Protein AF-A0A849F138-F1 (afdb_monomer_lite)

Sequence (57 aa):
MTTNRTFTMLKPDAVENGHIGAILEKITSAGFKIVAMKYTQLSRRDAEKFYEIHIER

Secondary structure (DSSP, 8-state):
-----------HHHHHTT-HHHHHHHHHHTTPPP------PPPHHHHHHHHGGGTT-

Foldseek 3Di:
DPPDDDDDDDDPVCVVVVVVVVVVCVCVVVVDDDPDDDDDDDDPVRVCVVCVVVPVD

pLDDT: mean 91.69, std 11.38, range [50.47, 98.5]

Radius of gyration: 13.96 Å; chains: 1; bounding box: 25×32×34 Å

Structure (mmCIF, N/CA/C/O backbone):
data_AF-A0A849F138-F1
#
_entry.id   AF-A0A849F138-F1
#
loop_
_atom_site.group_PDB
_atom_site.id
_atom_site.type_symbol
_atom_site.label_atom_id
_atom_site.label_alt_id
_atom_site.label_comp_id
_atom_site.label_asym_id
_atom_site.label_entity_id
_atom_site.label_seq_id
_atom_site.pdbx_PDB_ins_code
_atom_site.Cartn_x
_atom_site.Cartn_y
_atom_site.Cartn_z
_atom_site.occupancy
_atom_site.B_iso_or_equiv
_atom_site.auth_seq_id
_atom_site.auth_comp_id
_atom_site.auth_asym_id
_atom_site.auth_atom_id
_atom_site.pdbx_PDB_model_num
ATOM 1 N N . MET A 1 1 ? -9.318 -14.642 20.501 1.00 50.47 1 MET A N 1
ATOM 2 C CA . MET A 1 1 ? -8.994 -13.378 19.802 1.00 50.47 1 MET A CA 1
ATOM 3 C C . MET A 1 1 ? -9.228 -13.605 18.327 1.00 50.47 1 MET A C 1
ATOM 5 O O . MET A 1 1 ? -8.782 -14.629 17.835 1.00 50.47 1 MET A O 1
ATOM 9 N N . THR A 1 2 ? -9.954 -12.731 17.641 1.00 56.03 2 THR A N 1
ATOM 10 C CA . THR A 1 2 ? -10.253 -12.893 16.212 1.00 56.03 2 THR A CA 1
ATOM 11 C C . THR A 1 2 ? -8.941 -12.854 15.413 1.00 56.03 2 THR A C 1
ATOM 13 O O . THR A 1 2 ? -8.248 -11.843 15.383 1.00 56.03 2 THR A O 1
ATOM 16 N N . THR A 1 3 ? -8.562 -14.004 14.854 1.00 69.00 3 THR A N 1
ATOM 17 C CA . THR A 1 3 ? -7.243 -14.357 14.287 1.00 69.00 3 THR A CA 1
ATOM 18 C C . THR A 1 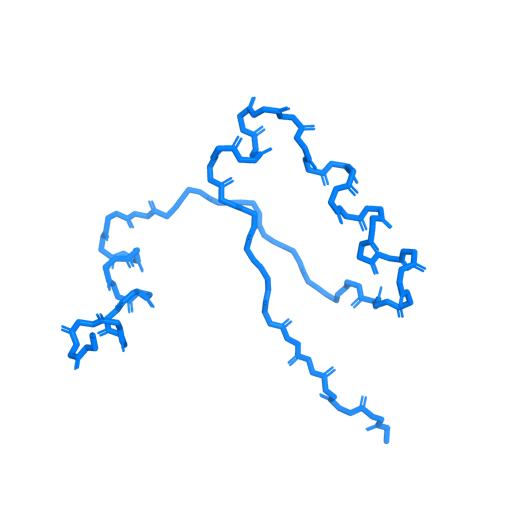3 ? -7.085 -14.022 12.804 1.00 69.00 3 THR A C 1
ATOM 20 O O . THR A 1 3 ? -6.043 -14.315 12.217 1.00 69.00 3 THR A O 1
ATOM 23 N N . ASN A 1 4 ? -8.099 -13.425 12.181 1.00 87.25 4 ASN A N 1
ATOM 24 C CA . ASN A 1 4 ? -8.130 -13.247 10.736 1.00 87.25 4 ASN A CA 1
ATOM 25 C C . ASN A 1 4 ? -7.124 -12.180 10.305 1.00 87.25 4 ASN A C 1
ATOM 27 O O . ASN A 1 4 ? -7.226 -11.007 10.663 1.00 87.25 4 ASN A O 1
ATOM 31 N N . ARG A 1 5 ? -6.139 -12.616 9.523 1.00 93.50 5 ARG A N 1
ATOM 32 C CA . ARG A 1 5 ? -5.145 -11.771 8.871 1.00 93.50 5 ARG A CA 1
ATOM 33 C C . ARG A 1 5 ? -5.258 -11.996 7.379 1.00 93.50 5 ARG A C 1
ATOM 35 O O . ARG A 1 5 ? -5.434 -13.126 6.937 1.00 93.50 5 ARG A O 1
ATOM 42 N N . THR A 1 6 ? -5.118 -10.921 6.624 1.00 94.69 6 THR A N 1
ATOM 43 C CA . THR A 1 6 ? -4.990 -10.994 5.175 1.00 94.69 6 THR A CA 1
ATOM 44 C C . THR A 1 6 ? -3.681 -10.359 4.750 1.00 94.69 6 THR A C 1
ATOM 46 O O . THR A 1 6 ? -3.138 -9.490 5.437 1.00 94.69 6 THR A O 1
ATOM 49 N N . PHE A 1 7 ? -3.181 -10.808 3.610 1.00 94.69 7 PHE A N 1
ATOM 50 C CA . PHE A 1 7 ? -2.092 -10.164 2.903 1.00 94.69 7 PHE A CA 1
ATOM 51 C C . PHE A 1 7 ? -2.668 -9.130 1.929 1.00 94.69 7 PHE A C 1
ATOM 53 O O . PHE A 1 7 ? -3.719 -9.354 1.328 1.00 94.69 7 PHE A O 1
ATOM 60 N N . THR A 1 8 ? -1.990 -7.995 1.783 1.00 95.38 8 THR A N 1
ATOM 61 C CA . THR A 1 8 ? -2.277 -6.999 0.748 1.00 95.38 8 THR A CA 1
ATOM 62 C C . THR A 1 8 ? -0.962 -6.521 0.146 1.00 95.38 8 THR A C 1
ATOM 64 O O . THR A 1 8 ? 0.048 -6.431 0.847 1.00 95.38 8 THR A O 1
ATOM 67 N N . MET A 1 9 ? -0.974 -6.232 -1.151 1.00 96.12 9 MET A N 1
ATOM 68 C CA . MET A 1 9 ? 0.176 -5.732 -1.896 1.00 96.12 9 MET A CA 1
ATOM 69 C C . MET A 1 9 ? -0.245 -4.485 -2.663 1.00 96.12 9 MET A C 1
ATOM 71 O O . MET A 1 9 ? -1.192 -4.523 -3.446 1.00 96.12 9 MET A O 1
ATOM 75 N N . LEU A 1 10 ? 0.487 -3.392 -2.460 1.00 97.25 10 LEU A N 1
ATOM 76 C CA . LEU A 1 10 ? 0.420 -2.234 -3.342 1.00 97.25 10 LEU A CA 1
ATOM 77 C C . LEU A 1 10 ? 1.330 -2.532 -4.535 1.00 97.25 10 LEU A C 1
ATOM 79 O O . LEU A 1 10 ? 2.531 -2.737 -4.360 1.00 97.25 10 LEU A O 1
ATOM 83 N N . LYS A 1 11 ? 0.738 -2.632 -5.726 1.00 96.00 11 LYS A N 1
ATOM 84 C CA . LYS A 1 11 ? 1.458 -2.917 -6.971 1.00 96.00 11 LYS A CA 1
ATOM 85 C C . LYS A 1 11 ? 2.312 -1.709 -7.415 1.00 96.00 11 LYS A C 1
ATOM 87 O O . LYS A 1 11 ? 2.056 -0.599 -6.939 1.00 96.00 11 LYS A O 1
ATOM 92 N N . PRO A 1 12 ? 3.318 -1.909 -8.295 1.00 96.69 12 PRO A N 1
ATOM 93 C CA . PRO A 1 12 ? 4.235 -0.843 -8.714 1.00 96.69 12 PRO A CA 1
ATOM 94 C C . PRO A 1 12 ? 3.531 0.413 -9.237 1.00 96.69 12 PRO A C 1
ATOM 96 O O . PRO A 1 12 ? 3.900 1.517 -8.859 1.00 96.69 12 PRO A O 1
ATOM 99 N N . ASP A 1 13 ? 2.447 0.252 -9.993 1.00 97.88 13 ASP A N 1
ATOM 100 C CA . ASP A 1 13 ? 1.636 1.344 -10.534 1.00 97.88 13 ASP A CA 1
ATOM 101 C C . ASP A 1 13 ? 1.017 2.227 -9.438 1.00 97.88 13 ASP A C 1
ATOM 103 O O . ASP A 1 13 ? 1.041 3.452 -9.531 1.00 97.88 13 ASP A O 1
ATOM 107 N N . ALA A 1 14 ? 0.500 1.638 -8.357 1.00 97.88 14 ALA A N 1
ATOM 108 C CA . ALA A 1 14 ? -0.054 2.408 -7.243 1.00 97.88 14 ALA A CA 1
ATOM 109 C C . ALA A 1 14 ? 1.033 3.188 -6.484 1.00 97.88 14 ALA A C 1
ATOM 111 O O . ALA A 1 14 ? 0.771 4.259 -5.933 1.00 97.88 14 ALA A O 1
ATOM 112 N N . VAL A 1 15 ? 2.250 2.643 -6.443 1.00 97.31 15 VAL A N 1
ATOM 113 C CA . VAL A 1 15 ? 3.409 3.283 -5.817 1.00 97.31 15 VAL A CA 1
ATOM 114 C C . VAL A 1 15 ? 3.914 4.445 -6.670 1.00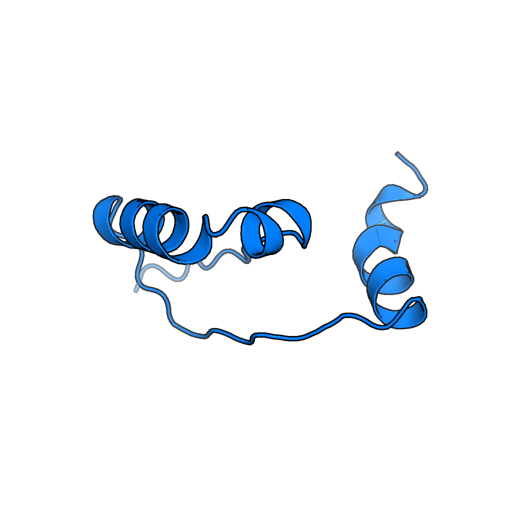 97.31 15 VAL A C 1
ATOM 116 O O . VAL A 1 15 ? 4.057 5.550 -6.150 1.00 97.31 15 VAL A O 1
ATOM 119 N N . GLU A 1 16 ? 4.122 4.218 -7.967 1.00 97.31 16 GLU A N 1
ATOM 120 C CA . GLU A 1 16 ? 4.583 5.224 -8.934 1.00 97.31 16 GLU A CA 1
ATOM 121 C C . GLU A 1 16 ? 3.616 6.410 -9.035 1.00 97.31 16 GLU A C 1
ATOM 123 O O . GLU A 1 16 ? 4.051 7.557 -9.109 1.00 97.31 16 GLU A O 1
ATOM 128 N N . ASN A 1 17 ? 2.309 6.153 -8.931 1.00 98.19 17 ASN A N 1
ATOM 129 C CA . ASN A 1 17 ? 1.275 7.192 -8.918 1.00 98.19 17 ASN A CA 1
ATOM 130 C C . ASN A 1 17 ? 1.064 7.855 -7.538 1.00 98.19 17 ASN A C 1
ATOM 132 O O . ASN A 1 17 ? 0.139 8.648 -7.361 1.00 98.19 17 ASN A O 1
ATOM 136 N N . GLY A 1 18 ? 1.889 7.540 -6.532 1.00 97.31 18 GLY A N 1
ATOM 137 C CA . GLY A 1 18 ? 1.849 8.195 -5.219 1.00 97.31 18 GLY A CA 1
ATOM 138 C C . GLY A 1 18 ? 0.644 7.823 -4.344 1.00 97.31 18 GLY A C 1
ATOM 139 O O . GLY A 1 18 ? 0.313 8.549 -3.407 1.00 97.31 18 GLY A O 1
ATOM 140 N N . HIS A 1 19 ? -0.024 6.694 -4.598 1.00 98.38 19 HIS A N 1
ATOM 141 C CA . HIS A 1 19 ? -1.253 6.301 -3.894 1.00 98.38 19 HIS A CA 1
ATOM 142 C C . HIS A 1 19 ? -1.030 5.581 -2.556 1.00 98.38 19 HIS A C 1
ATOM 144 O O . HIS A 1 19 ? -2.006 5.219 -1.896 1.00 98.38 19 HIS A O 1
ATOM 150 N N . ILE A 1 20 ? 0.221 5.386 -2.117 1.00 98.12 20 ILE A N 1
ATOM 151 C CA . ILE A 1 20 ? 0.535 4.651 -0.878 1.00 98.12 20 ILE A CA 1
ATOM 152 C C . ILE A 1 20 ? -0.253 5.200 0.316 1.00 98.12 20 ILE A C 1
ATOM 154 O O . ILE A 1 20 ? -0.959 4.440 0.975 1.00 98.12 20 ILE A O 1
ATOM 158 N N . GLY A 1 21 ? -0.160 6.507 0.578 1.00 97.94 21 GLY A N 1
ATOM 159 C CA . GLY A 1 21 ? -0.796 7.128 1.744 1.00 97.94 21 GLY A CA 1
ATOM 160 C C . GLY A 1 21 ? -2.311 6.926 1.759 1.00 97.94 21 GLY A C 1
ATOM 161 O O . GLY A 1 21 ? -2.848 6.402 2.731 1.00 97.94 21 GLY A O 1
ATOM 162 N N . ALA A 1 22 ? -2.975 7.241 0.644 1.00 98.44 22 ALA A N 1
ATOM 163 C CA . ALA A 1 22 ? -4.426 7.118 0.507 1.00 98.44 22 ALA A CA 1
ATOM 164 C C . ALA A 1 22 ? -4.919 5.668 0.677 1.00 98.44 22 ALA A C 1
ATOM 166 O O . ALA A 1 22 ? -5.963 5.422 1.282 1.00 98.44 22 ALA A O 1
ATOM 167 N N . ILE A 1 23 ? -4.166 4.682 0.175 1.00 98.44 23 ILE A N 1
ATOM 168 C CA . ILE A 1 23 ? -4.517 3.264 0.332 1.00 98.44 23 ILE A CA 1
ATOM 169 C C . ILE A 1 23 ? -4.362 2.824 1.793 1.00 98.44 23 ILE A C 1
ATOM 171 O O . ILE A 1 23 ? -5.246 2.145 2.320 1.00 98.44 23 ILE A O 1
ATOM 175 N N . LEU A 1 24 ? -3.269 3.210 2.460 1.00 98.12 24 LEU A N 1
ATOM 176 C CA . LEU A 1 24 ? -3.050 2.878 3.871 1.00 98.12 24 LEU A CA 1
ATOM 177 C C . LEU A 1 24 ? -4.108 3.526 4.768 1.00 98.12 24 LEU A C 1
ATOM 179 O O . LEU A 1 24 ? -4.650 2.846 5.637 1.00 98.12 24 LEU A O 1
ATOM 183 N N . GLU A 1 25 ? -4.444 4.791 4.512 1.00 98.50 25 GLU A N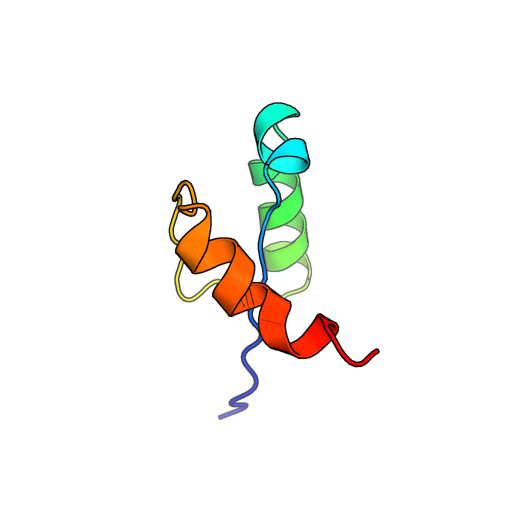 1
ATOM 184 C CA . GLU A 1 25 ? -5.516 5.509 5.204 1.00 98.50 25 GLU A CA 1
ATOM 185 C C . GLU A 1 25 ? -6.858 4.796 5.039 1.00 98.50 25 GLU A C 1
ATOM 187 O O . GLU A 1 25 ? -7.573 4.589 6.017 1.00 98.50 25 GLU A O 1
ATOM 192 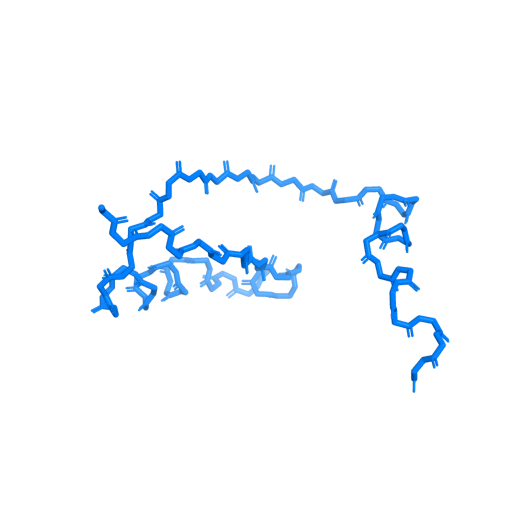N N . LYS A 1 26 ? -7.191 4.347 3.825 1.00 98.31 26 LYS A N 1
ATOM 193 C CA . LYS A 1 26 ? -8.420 3.582 3.582 1.00 98.31 26 LYS A CA 1
ATOM 194 C C . LYS A 1 26 ? -8.454 2.275 4.382 1.00 98.31 26 LYS A C 1
ATOM 196 O O . LYS A 1 26 ? -9.503 1.918 4.916 1.00 98.31 26 LYS A O 1
ATOM 201 N N . ILE A 1 27 ? -7.327 1.563 4.475 1.00 97.88 27 ILE A N 1
ATOM 202 C CA . ILE A 1 27 ? -7.218 0.308 5.238 1.00 97.88 27 ILE A CA 1
ATOM 203 C C . ILE A 1 27 ? -7.425 0.566 6.736 1.00 97.88 27 ILE A C 1
ATOM 205 O O . ILE A 1 27 ? -8.230 -0.123 7.367 1.00 97.88 27 ILE A O 1
ATOM 209 N N . THR A 1 28 ? -6.730 1.550 7.310 1.00 97.69 28 THR A N 1
ATOM 210 C CA . THR A 1 28 ? -6.832 1.849 8.747 1.00 97.69 28 THR A CA 1
ATOM 211 C C . THR A 1 28 ? -8.186 2.450 9.112 1.00 97.69 28 THR A C 1
ATOM 213 O O . THR A 1 28 ? -8.756 2.077 10.137 1.00 97.69 28 THR A O 1
ATOM 216 N N . SER A 1 29 ? -8.755 3.296 8.249 1.00 98.38 29 SER A N 1
ATOM 217 C CA . SER A 1 29 ? -10.090 3.888 8.431 1.00 98.38 29 SER A CA 1
ATOM 218 C C . SER A 1 29 ? -11.210 2.849 8.369 1.00 98.38 29 SER A C 1
ATOM 220 O O . SER A 1 29 ? -12.234 3.005 9.025 1.00 98.38 29 SER A O 1
ATOM 222 N N . ALA A 1 30 ? -11.008 1.749 7.637 1.00 97.44 30 ALA A N 1
ATOM 223 C CA . ALA A 1 30 ? -11.913 0.599 7.633 1.00 97.44 30 ALA A CA 1
ATOM 224 C C . ALA A 1 30 ? -11.802 -0.279 8.902 1.00 97.44 30 ALA A C 1
ATOM 226 O O . ALA A 1 30 ? -12.464 -1.312 8.995 1.00 97.44 30 ALA A O 1
ATOM 227 N N . GLY A 1 31 ? -10.967 0.104 9.876 1.00 95.94 31 GLY A N 1
ATOM 228 C CA . GLY A 1 31 ? -10.801 -0.594 11.152 1.00 95.94 31 GLY A CA 1
ATOM 229 C C . GLY A 1 31 ? -9.764 -1.721 11.135 1.00 95.94 31 GLY A C 1
ATOM 230 O O . GLY A 1 31 ? -9.614 -2.426 12.136 1.00 95.94 31 GLY A O 1
ATOM 231 N N . PHE A 1 32 ? -9.020 -1.907 10.037 1.00 96.31 32 PHE A N 1
ATOM 232 C CA . PHE A 1 32 ? -7.931 -2.883 10.001 1.00 96.31 32 PHE A CA 1
ATOM 233 C C . PHE A 1 32 ? -6.678 -2.339 10.688 1.00 96.31 32 PHE A C 1
ATOM 235 O O . PHE A 1 32 ? -6.251 -1.206 10.472 1.00 96.31 32 PHE A O 1
ATOM 242 N N . LYS A 1 33 ? -6.019 -3.199 11.466 1.00 95.56 33 LYS A N 1
ATOM 243 C CA . LYS A 1 33 ? -4.697 -2.917 12.026 1.00 95.56 33 LYS A CA 1
ATOM 244 C C . LYS A 1 33 ? -3.612 -3.455 11.100 1.00 95.56 33 LYS A C 1
ATOM 246 O O . LYS A 1 33 ? -3.526 -4.663 10.878 1.00 95.56 33 LYS A O 1
ATOM 251 N N . ILE A 1 34 ? -2.736 -2.576 10.626 1.00 96.06 34 ILE A N 1
ATOM 252 C CA . ILE A 1 34 ? -1.521 -2.981 9.916 1.00 96.06 34 ILE A CA 1
ATOM 253 C C . ILE A 1 34 ? -0.521 -3.517 10.947 1.00 96.06 34 ILE A C 1
ATOM 255 O O . ILE A 1 34 ? -0.118 -2.803 11.862 1.00 96.06 34 ILE A O 1
ATOM 259 N N . VAL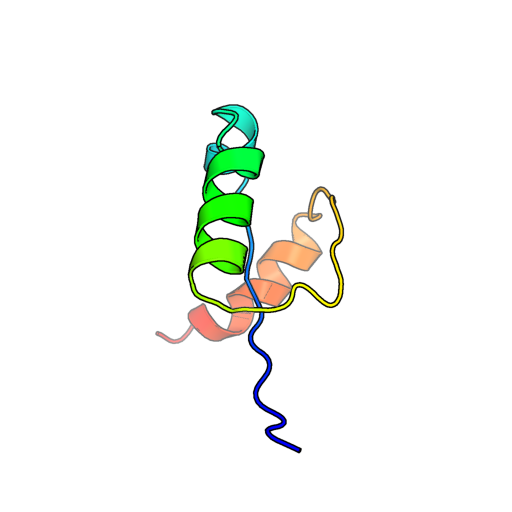 A 1 35 ? -0.150 -4.793 10.826 1.00 96.06 35 VAL A N 1
ATOM 260 C CA . VAL A 1 35 ? 0.740 -5.478 11.787 1.00 96.06 35 VAL A CA 1
ATOM 261 C C . VAL A 1 35 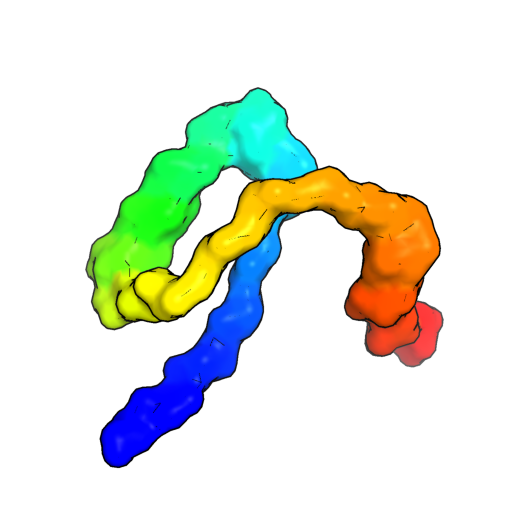? 2.176 -5.639 11.287 1.00 96.06 35 VAL A C 1
ATOM 263 O O . VAL A 1 35 ? 3.072 -5.860 12.094 1.00 96.06 35 VAL A O 1
ATOM 266 N N . ALA A 1 36 ? 2.394 -5.548 9.975 1.00 96.62 36 ALA A N 1
ATOM 267 C CA . ALA A 1 36 ? 3.703 -5.619 9.337 1.00 96.62 36 ALA A CA 1
ATOM 268 C C . ALA A 1 36 ? 3.647 -4.937 7.965 1.00 96.62 36 ALA A C 1
ATOM 270 O O . ALA A 1 36 ? 2.621 -4.992 7.285 1.00 96.62 36 ALA A O 1
ATOM 271 N N . MET A 1 37 ? 4.755 -4.324 7.553 1.00 96.94 37 MET A N 1
ATOM 272 C CA . MET A 1 37 ? 4.927 -3.726 6.230 1.00 96.94 37 MET A CA 1
ATOM 273 C C . MET A 1 37 ? 6.347 -3.979 5.735 1.00 96.94 37 MET A C 1
ATOM 275 O O . MET A 1 37 ? 7.289 -4.018 6.525 1.00 96.94 37 MET A O 1
ATOM 279 N N . LYS A 1 38 ? 6.499 -4.121 4.419 1.00 96.06 38 LYS A N 1
ATOM 280 C CA . LYS A 1 38 ? 7.798 -4.184 3.752 1.00 96.06 38 LYS A CA 1
ATOM 281 C C . LYS A 1 38 ? 7.693 -3.475 2.408 1.00 96.06 38 LYS A C 1
ATOM 283 O O . LYS A 1 38 ? 6.845 -3.836 1.599 1.00 96.06 38 LYS A O 1
ATOM 288 N N . TYR A 1 39 ? 8.569 -2.504 2.172 1.00 95.88 39 TYR A N 1
ATOM 289 C CA . TYR A 1 39 ? 8.755 -1.898 0.858 1.00 95.88 39 TYR A CA 1
ATOM 290 C C . TYR A 1 39 ? 9.896 -2.627 0.150 1.00 95.88 39 TYR A C 1
ATOM 292 O O . TYR A 1 39 ? 10.999 -2.717 0.689 1.00 95.88 39 TYR A O 1
ATOM 300 N N . THR A 1 40 ? 9.627 -3.226 -1.006 1.00 95.25 40 THR A N 1
ATOM 301 C CA . THR A 1 40 ? 10.614 -4.047 -1.712 1.00 95.25 40 THR A CA 1
ATOM 302 C C . THR A 1 40 ? 10.288 -4.119 -3.192 1.00 95.25 40 THR A C 1
ATOM 304 O O . THR A 1 40 ? 9.123 -4.210 -3.568 1.00 95.25 40 THR A O 1
ATOM 307 N N . GLN A 1 41 ? 11.327 -4.158 -4.019 1.00 94.88 41 GLN A N 1
ATOM 308 C CA . GLN A 1 41 ? 11.213 -4.583 -5.407 1.00 94.88 41 GLN A CA 1
ATOM 309 C C . GLN A 1 41 ? 11.303 -6.112 -5.443 1.00 94.88 41 GLN A C 1
ATOM 311 O O . GLN A 1 41 ? 12.262 -6.681 -4.919 1.00 94.88 41 GLN A O 1
ATOM 316 N N . LEU A 1 42 ? 10.305 -6.789 -6.012 1.00 93.94 42 LEU A N 1
ATOM 317 C CA . LEU A 1 42 ? 10.391 -8.235 -6.229 1.00 93.94 42 LEU A CA 1
ATOM 318 C C . LEU A 1 42 ? 11.354 -8.524 -7.380 1.00 93.94 42 LEU A C 1
ATOM 320 O O . LEU A 1 42 ? 11.296 -7.870 -8.425 1.00 93.94 42 LEU A O 1
ATOM 324 N N . SER A 1 43 ? 12.221 -9.523 -7.199 1.00 95.69 43 SER A N 1
ATOM 325 C CA . SER A 1 43 ? 12.946 -10.096 -8.330 1.00 95.69 43 SER A CA 1
ATOM 326 C C . SER A 1 43 ? 11.962 -10.833 -9.240 1.00 95.69 43 SER A C 1
ATOM 328 O O . SER A 1 43 ? 10.901 -11.276 -8.793 1.00 95.69 43 SER A O 1
ATOM 330 N N . ARG A 1 44 ? 12.321 -11.012 -10.515 1.00 94.19 44 ARG A N 1
ATOM 331 C CA . ARG A 1 44 ? 11.497 -11.772 -11.466 1.00 94.19 44 ARG A CA 1
ATOM 332 C C . ARG A 1 44 ? 11.138 -13.163 -10.931 1.00 94.19 44 ARG A C 1
ATOM 334 O O . ARG A 1 44 ? 9.970 -13.526 -10.934 1.00 94.19 44 ARG A O 1
ATOM 341 N N . ARG A 1 45 ? 12.127 -13.883 -10.391 1.00 94.88 45 ARG A N 1
ATOM 342 C CA . ARG A 1 45 ? 11.945 -15.218 -9.803 1.00 94.88 45 ARG A CA 1
ATOM 343 C C . ARG A 1 45 ? 10.938 -15.211 -8.651 1.00 94.88 45 ARG A C 1
ATOM 345 O O . ARG A 1 45 ? 10.117 -16.115 -8.547 1.00 94.88 45 ARG A O 1
ATOM 352 N N . ASP A 1 46 ? 11.008 -14.210 -7.772 1.00 92.62 46 ASP A N 1
ATOM 353 C CA . ASP A 1 46 ? 10.103 -14.131 -6.620 1.00 92.62 46 ASP A CA 1
ATOM 354 C C . ASP A 1 46 ? 8.675 -13.779 -7.054 1.00 92.62 46 ASP A C 1
ATOM 356 O O . ASP A 1 46 ? 7.718 -14.305 -6.489 1.00 92.62 46 ASP A O 1
ATOM 360 N N . ALA A 1 47 ? 8.527 -12.929 -8.077 1.00 92.56 47 ALA A N 1
ATOM 361 C CA . ALA A 1 47 ? 7.231 -12.611 -8.666 1.00 92.56 47 ALA A CA 1
ATOM 362 C C . ALA A 1 47 ? 6.609 -13.833 -9.362 1.00 92.56 47 ALA A C 1
ATOM 364 O O . ALA A 1 47 ? 5.451 -14.146 -9.105 1.00 92.56 47 ALA A O 1
ATOM 365 N N . GLU A 1 48 ? 7.375 -14.558 -10.182 1.00 93.06 48 GLU A N 1
ATOM 366 C CA . GLU A 1 48 ? 6.922 -15.794 -10.842 1.00 93.06 48 GLU A CA 1
ATOM 367 C C . GLU A 1 48 ? 6.448 -16.825 -9.813 1.00 93.06 48 GLU A C 1
ATOM 369 O O . GLU A 1 48 ? 5.336 -17.335 -9.919 1.00 93.06 48 GLU A O 1
ATOM 374 N N . LYS A 1 49 ? 7.234 -17.043 -8.752 1.00 92.19 49 LYS A N 1
ATOM 375 C CA . LYS A 1 49 ? 6.852 -17.929 -7.647 1.00 92.19 49 LYS A CA 1
ATOM 376 C C . LYS A 1 49 ? 5.588 -17.462 -6.916 1.00 92.19 49 LYS A C 1
ATOM 378 O O . LYS A 1 49 ? 4.775 -18.281 -6.505 1.00 92.19 49 LYS A O 1
ATOM 383 N N . PHE A 1 50 ? 5.409 -16.153 -6.727 1.00 89.75 50 PHE A N 1
ATOM 384 C CA . PHE A 1 50 ? 4.209 -15.608 -6.083 1.00 89.75 50 PHE A CA 1
ATOM 385 C C . PHE A 1 50 ? 2.942 -15.850 -6.918 1.00 89.75 50 PHE A C 1
ATOM 387 O O . PHE A 1 50 ? 1.889 -16.148 -6.358 1.00 89.75 50 PHE A O 1
ATOM 394 N N . TYR A 1 51 ? 3.045 -15.750 -8.246 1.00 90.06 51 TYR A N 1
ATOM 395 C CA . TYR A 1 51 ? 1.922 -15.934 -9.170 1.00 90.06 51 TYR A CA 1
ATOM 396 C C . TYR A 1 51 ? 1.755 -17.376 -9.682 1.00 90.06 51 TYR A C 1
ATOM 398 O O . TYR A 1 51 ? 0.849 -17.624 -10.471 1.00 90.06 51 TYR A O 1
ATOM 406 N N . GLU A 1 52 ? 2.559 -18.334 -9.216 1.00 91.19 52 GLU A N 1
ATOM 407 C CA . GLU A 1 52 ? 2.531 -19.738 -9.661 1.00 91.19 52 GLU A CA 1
ATOM 408 C C . GLU A 1 52 ? 1.137 -20.380 -9.527 1.00 91.19 52 GLU A C 1
ATOM 410 O O . GLU A 1 52 ? 0.679 -21.094 -10.414 1.00 91.19 52 GLU A O 1
ATOM 415 N N . ILE A 1 53 ? 0.395 -20.025 -8.474 1.00 86.19 53 ILE A N 1
ATOM 416 C CA . ILE A 1 53 ? -0.980 -20.499 -8.231 1.00 86.19 53 ILE A CA 1
ATOM 417 C C . ILE A 1 53 ? -2.001 -20.042 -9.290 1.00 86.19 53 ILE A C 1
ATOM 419 O O . ILE A 1 53 ? -3.130 -20.528 -9.309 1.00 86.19 53 ILE A O 1
ATOM 423 N N . HIS A 1 54 ? -1.633 -19.078 -10.135 1.00 83.12 54 HIS A N 1
ATOM 424 C CA . HIS A 1 54 ? -2.465 -18.535 -11.206 1.00 83.12 54 HIS A CA 1
ATOM 425 C C . HIS A 1 54 ? -2.111 -19.111 -12.586 1.00 83.12 54 HIS A C 1
ATOM 427 O O . HIS A 1 54 ? -2.661 -18.645 -13.575 1.00 83.12 54 HIS A O 1
ATOM 433 N N . ILE A 1 55 ? -1.204 -20.092 -12.676 1.00 76.88 55 ILE A N 1
ATOM 434 C CA . ILE A 1 55 ? -0.778 -20.679 -13.959 1.00 76.88 55 ILE A CA 1
ATOM 435 C C . ILE A 1 55 ? -1.831 -21.640 -14.538 1.00 76.88 55 ILE A C 1
ATOM 437 O O . ILE A 1 55 ? -1.993 -21.705 -15.752 1.00 76.88 55 ILE A O 1
ATOM 441 N N . GLU A 1 56 ? -2.564 -22.371 -13.693 1.00 61.91 56 GLU A N 1
ATOM 442 C CA . GLU A 1 56 ? -3.556 -23.377 -14.121 1.00 61.91 56 GLU A CA 1
ATOM 443 C C . GLU A 1 56 ? -5.013 -22.871 -14.101 1.00 61.91 56 GLU A C 1
ATOM 445 O O . GLU A 1 56 ? -5.955 -23.666 -14.112 1.00 61.91 56 GLU A O 1
ATOM 450 N N . ARG A 1 57 ? -5.222 -21.553 -14.045 1.00 52.00 57 ARG A N 1
ATOM 451 C CA . ARG A 1 57 ? -6.550 -20.926 -13.993 1.00 52.00 57 ARG A CA 1
ATOM 452 C C . ARG A 1 57 ? -6.722 -19.902 -15.100 1.00 52.00 57 ARG A C 1
ATOM 454 O O . ARG A 1 57 ? -7.830 -19.878 -15.674 1.00 52.00 57 ARG A O 1
#